Protein AF-A0A969NEV3-F1 (afdb_monomer_lite)

Radius of gyration: 23.39 Å; chains: 1; bounding box: 58×37×69 Å

Sequence (183 aa):
MSTLLLSKQEQGVVIFHVWKSLTYQVRLLLSIFLIIVGFALQYFNLSAMPGILFVFAGNLLLLVKGYDNRIKLATFKPESEWVKTDKEQLENIIEINKKARKWDISSFDITSGRGVLFFILSIIILIIILASNMFSNEQLSLILVANVAVLLYPHWFTGVKRIMTTPMLVSKIQLFKNVLKKL

pLDDT: mean 79.78, std 14.53, range [31.2, 97.0]

Foldseek 3Di:
DPPPDDDPVQQVFWQAPPDRPDRPVVLLVQLVVLLVQLVVVCVVVVANPPSLVSNLVSLNSVQTQETNPPPPCVPVDPPDDPDDDDPVNLVVLVVVLVVLVVVQQDLLECVHPNVVVNVVVLVVVLVVLVVVCVVVVRSVSVNVSSSCCSNRVSSSHSVRYPRDHDVVSNVVSVVVVVVVVVD

Structure (mmCIF, N/CA/C/O backbone):
data_AF-A0A969NEV3-F1
#
_entry.id   AF-A0A969NEV3-F1
#
loop_
_atom_site.group_PDB
_atom_site.id
_atom_site.type_symbol
_atom_site.label_atom_id
_atom_site.label_alt_id
_atom_site.label_comp_id
_atom_site.label_asym_id
_atom_site.label_entity_id
_atom_site.label_seq_id
_atom_site.pdbx_PDB_ins_code
_atom_site.Cartn_x
_atom_site.Cartn_y
_atom_site.Cartn_z
_atom_site.occupancy
_atom_site.B_iso_or_equiv
_atom_site.auth_seq_id
_atom_site.auth_comp_id
_atom_site.auth_asym_id
_atom_site.auth_atom_id
_atom_site.pdbx_PDB_model_num
ATOM 1 N N . MET A 1 1 ? 3.058 -20.474 13.243 1.00 36.31 1 MET A N 1
ATOM 2 C CA . MET A 1 1 ? 2.137 -19.538 12.558 1.00 36.31 1 MET A CA 1
ATOM 3 C C . MET A 1 1 ? 2.812 -19.061 11.284 1.00 36.31 1 MET A C 1
ATOM 5 O O . MET A 1 1 ? 3.764 -18.300 11.373 1.00 36.31 1 MET A O 1
ATOM 9 N N . SER A 1 2 ? 2.403 -19.557 10.115 1.00 31.20 2 SER A N 1
ATOM 10 C CA . SER A 1 2 ? 2.922 -19.065 8.832 1.00 31.20 2 SER A CA 1
ATOM 11 C C . SER A 1 2 ? 2.292 -17.701 8.534 1.00 31.20 2 SER A C 1
ATOM 13 O O . SER A 1 2 ? 1.112 -17.614 8.212 1.00 31.20 2 SER A O 1
ATOM 15 N N . THR A 1 3 ? 3.073 -16.639 8.678 1.00 45.44 3 THR A N 1
ATOM 16 C CA . THR A 1 3 ? 2.680 -15.219 8.630 1.00 45.44 3 THR A CA 1
ATOM 17 C C . THR A 1 3 ? 2.384 -14.667 7.228 1.00 45.44 3 THR A C 1
ATOM 19 O O . THR A 1 3 ? 2.136 -13.476 7.086 1.00 45.44 3 THR A O 1
ATOM 22 N N . LEU A 1 4 ? 2.402 -15.503 6.185 1.00 49.69 4 LEU A N 1
ATOM 23 C CA . LEU A 1 4 ? 2.315 -15.059 4.786 1.00 49.69 4 LEU A CA 1
ATOM 24 C C . LEU A 1 4 ? 0.894 -15.036 4.202 1.00 49.69 4 LEU A C 1
ATOM 26 O O . LEU A 1 4 ? 0.665 -14.388 3.184 1.00 49.69 4 LEU A O 1
ATOM 30 N N . LEU A 1 5 ? -0.070 -15.713 4.829 1.00 56.56 5 LEU A N 1
ATOM 31 C CA . LEU A 1 5 ? -1.456 -15.763 4.364 1.00 56.56 5 LEU A CA 1
ATOM 32 C C . LEU A 1 5 ? -2.388 -15.340 5.496 1.00 56.56 5 LEU A C 1
ATOM 34 O O . LEU A 1 5 ? -2.372 -15.944 6.567 1.00 56.56 5 LEU A O 1
ATOM 38 N N . LEU A 1 6 ? -3.213 -14.320 5.236 1.00 57.88 6 LEU A N 1
ATOM 39 C CA . LEU A 1 6 ? -4.322 -13.932 6.110 1.00 57.88 6 LEU A CA 1
ATOM 40 C C . LEU A 1 6 ? -5.161 -15.171 6.445 1.00 57.88 6 LEU A C 1
ATOM 42 O O . LEU A 1 6 ? -5.435 -15.994 5.563 1.00 57.88 6 LEU A O 1
ATOM 46 N N . SER A 1 7 ? -5.588 -15.306 7.697 1.00 66.00 7 SER A N 1
ATOM 47 C CA . SER A 1 7 ? -6.496 -16.380 8.103 1.00 66.00 7 SER A CA 1
ATOM 48 C C . SER A 1 7 ? -7.826 -16.279 7.340 1.00 66.00 7 SER A C 1
ATOM 50 O O . SER A 1 7 ? -8.226 -15.201 6.900 1.00 66.00 7 SER A O 1
ATOM 52 N N . LYS A 1 8 ? -8.561 -17.391 7.172 1.00 60.03 8 LYS A N 1
ATOM 53 C CA . LYS A 1 8 ? -9.861 -17.387 6.460 1.00 60.03 8 LYS A CA 1
ATOM 54 C C . LYS A 1 8 ? -10.854 -16.359 7.027 1.00 60.03 8 LYS A C 1
ATOM 56 O O . LYS A 1 8 ? -11.668 -15.829 6.279 1.00 60.03 8 LYS A O 1
ATOM 61 N N . GLN A 1 9 ? -10.775 -16.082 8.330 1.00 56.88 9 GLN A N 1
ATOM 62 C CA . GLN A 1 9 ? -11.591 -15.067 8.996 1.00 56.88 9 GLN A CA 1
ATOM 63 C C . GLN A 1 9 ? -11.183 -13.651 8.573 1.00 56.88 9 GLN A C 1
ATOM 65 O O . GLN A 1 9 ? -12.049 -12.853 8.240 1.00 56.88 9 GLN A O 1
ATOM 70 N N . GLU A 1 10 ? -9.884 -13.357 8.497 1.00 60.34 10 GLU A N 1
ATOM 71 C CA . GLU A 1 10 ? -9.373 -12.051 8.060 1.00 60.34 10 GLU A CA 1
ATOM 72 C C . GLU A 1 10 ? -9.617 -11.801 6.564 1.00 60.34 10 GLU A C 1
ATOM 74 O O . GLU A 1 10 ? -9.938 -10.680 6.176 1.00 60.34 10 GLU A O 1
ATOM 79 N N . GLN A 1 11 ? -9.550 -12.839 5.721 1.00 59.59 11 GLN A N 1
ATOM 80 C CA . GLN A 1 11 ? -9.810 -12.726 4.277 1.00 59.59 11 GLN A CA 1
ATOM 81 C C . GLN A 1 11 ? -11.239 -12.260 3.955 1.00 59.59 11 GLN A C 1
ATOM 83 O O . GLN A 1 11 ? -11.436 -11.548 2.973 1.00 59.59 11 GLN A O 1
ATOM 88 N N . GLY A 1 12 ? -12.231 -12.635 4.772 1.00 57.19 12 GLY A N 1
ATOM 89 C CA . GLY A 1 12 ? -13.630 -12.224 4.593 1.00 57.19 12 GLY A CA 1
ATOM 90 C C . GLY A 1 12 ? -13.930 -10.788 5.035 1.00 57.19 12 GLY A C 1
ATOM 91 O O . GLY A 1 12 ? -14.992 -10.263 4.716 1.00 57.19 12 GLY A O 1
ATOM 92 N N . VAL A 1 13 ? -13.004 -10.153 5.759 1.00 60.94 13 VAL A N 1
ATOM 93 C CA . VAL A 1 13 ? -13.162 -8.799 6.311 1.00 60.94 13 VAL A CA 1
ATOM 94 C C . VAL A 1 13 ? -12.563 -7.744 5.375 1.00 60.94 13 VAL A C 1
ATOM 96 O O . VAL A 1 13 ? -12.919 -6.572 5.453 1.00 60.94 13 VAL A O 1
ATOM 99 N N . VAL A 1 14 ? -11.672 -8.120 4.457 1.00 67.62 14 VAL A N 1
ATOM 100 C CA . VAL A 1 14 ? -11.006 -7.170 3.554 1.00 67.62 14 VAL A CA 1
ATOM 101 C C . VAL A 1 14 ? -11.902 -6.835 2.359 1.00 67.62 14 VAL A C 1
ATOM 103 O O . VAL A 1 14 ? -12.213 -7.688 1.530 1.00 67.62 14 VAL A O 1
ATOM 106 N N . ILE A 1 15 ? -12.276 -5.562 2.222 1.00 73.56 15 ILE A N 1
ATOM 107 C CA . ILE A 1 15 ? -12.984 -5.049 1.046 1.00 73.56 15 ILE A CA 1
ATOM 108 C C . ILE A 1 15 ? -11.954 -4.487 0.076 1.00 73.56 15 ILE A C 1
ATOM 110 O O . ILE A 1 15 ? -11.175 -3.609 0.434 1.00 73.56 15 ILE A O 1
ATOM 114 N N . PHE A 1 16 ? -11.999 -4.918 -1.181 1.00 80.31 16 PHE A N 1
ATOM 115 C CA . PHE A 1 16 ? -11.104 -4.426 -2.227 1.00 80.31 16 PHE A CA 1
ATOM 116 C C . PHE A 1 16 ? -11.752 -3.354 -3.111 1.00 80.31 16 PHE A C 1
ATOM 118 O O . PHE A 1 16 ? -12.978 -3.305 -3.268 1.00 80.31 16 PHE A O 1
ATOM 125 N N . HIS A 1 17 ? -10.922 -2.495 -3.708 1.00 78.81 17 HIS A N 1
ATOM 126 C CA . HIS A 1 17 ? -11.378 -1.482 -4.662 1.00 78.81 17 HIS A CA 1
ATOM 127 C C . HIS A 1 17 ? -11.810 -2.101 -5.993 1.00 78.81 17 HIS A C 1
ATOM 129 O O . HIS A 1 17 ? -12.891 -1.789 -6.496 1.00 78.81 17 HIS A O 1
ATOM 135 N N . VAL A 1 18 ? -10.983 -2.999 -6.532 1.00 80.88 18 VAL A N 1
ATOM 136 C CA . VAL A 1 18 ? -11.149 -3.577 -7.868 1.00 80.88 18 VAL A CA 1
ATOM 137 C C . VAL A 1 18 ? -11.623 -5.026 -7.768 1.00 80.88 18 VAL A C 1
ATOM 139 O O . VAL A 1 18 ? -11.131 -5.805 -6.946 1.00 80.88 18 VAL A O 1
ATOM 142 N N . TRP A 1 19 ? -12.602 -5.361 -8.615 1.00 77.88 19 TRP A N 1
ATOM 143 C CA . TRP A 1 19 ? -13.099 -6.716 -8.868 1.00 77.88 19 TRP A CA 1
ATOM 144 C C . TRP A 1 19 ? -13.430 -7.500 -7.586 1.00 77.88 19 TRP A C 1
ATOM 146 O O . TRP A 1 19 ? -12.736 -8.423 -7.162 1.00 77.88 19 TRP A O 1
ATOM 156 N N . LYS A 1 20 ? -14.510 -7.085 -6.920 1.00 77.19 20 LYS A N 1
ATOM 157 C CA . LYS A 1 20 ? -14.892 -7.556 -5.575 1.00 77.19 20 LYS A CA 1
ATOM 158 C C . LYS A 1 20 ? -15.319 -9.027 -5.507 1.00 77.19 20 LYS A C 1
ATOM 160 O O . LYS A 1 20 ? -15.317 -9.589 -4.422 1.00 77.19 20 LYS A O 1
ATOM 165 N N . SER A 1 21 ? -15.681 -9.637 -6.635 1.00 78.06 21 SER A N 1
ATOM 166 C CA . SER A 1 21 ? -16.117 -11.038 -6.719 1.00 78.06 21 SER A CA 1
ATOM 167 C C . SER A 1 21 ? -14.966 -12.051 -6.749 1.00 78.06 21 SER A C 1
ATOM 169 O O . SER A 1 21 ? -15.209 -13.245 -6.594 1.00 78.06 21 SER A O 1
ATOM 171 N N . LEU A 1 22 ? -13.721 -11.601 -6.944 1.00 80.62 22 LEU A N 1
ATOM 172 C CA . LEU A 1 22 ? -12.548 -12.474 -6.957 1.00 80.62 22 LEU A CA 1
ATOM 173 C C . LEU A 1 22 ? -12.202 -12.972 -5.553 1.00 80.62 22 LEU A C 1
ATOM 175 O O . LEU A 1 22 ? -12.053 -12.174 -4.621 1.00 80.62 22 LEU A O 1
ATOM 179 N N . THR A 1 23 ? -11.981 -14.283 -5.434 1.00 83.81 23 THR A N 1
ATOM 180 C CA . THR A 1 23 ? -11.442 -14.892 -4.214 1.00 83.81 23 THR A CA 1
ATOM 181 C C . THR A 1 23 ? -10.031 -14.374 -3.936 1.00 83.81 23 THR A C 1
ATOM 183 O O . THR A 1 23 ? -9.278 -14.027 -4.851 1.00 83.81 23 THR A O 1
ATOM 186 N N . TYR A 1 24 ? -9.653 -14.331 -2.656 1.00 79.69 24 TYR A N 1
ATOM 187 C CA . TYR A 1 24 ? -8.358 -13.794 -2.227 1.00 79.69 24 TYR A CA 1
ATOM 188 C C . TYR A 1 24 ? -7.170 -14.487 -2.915 1.00 79.69 24 TYR A C 1
ATOM 190 O O . TYR A 1 24 ? -6.241 -13.824 -3.370 1.00 79.69 24 TYR A O 1
ATOM 198 N N . GLN A 1 25 ? -7.230 -15.815 -3.056 1.00 84.25 25 GLN A N 1
ATOM 199 C CA . GLN A 1 25 ? -6.169 -16.605 -3.686 1.00 84.25 25 GLN A CA 1
ATOM 200 C C . GLN A 1 25 ? -6.005 -16.283 -5.175 1.00 84.25 25 GLN A C 1
ATOM 202 O O . GLN A 1 25 ? -4.886 -16.054 -5.626 1.00 84.25 25 GLN A O 1
ATOM 207 N N . VAL A 1 26 ? -7.107 -16.214 -5.932 1.00 86.69 26 VAL A N 1
ATOM 208 C CA . VAL A 1 26 ? -7.052 -15.907 -7.370 1.00 86.69 26 VAL A CA 1
ATOM 209 C C . VAL A 1 26 ? -6.583 -14.473 -7.591 1.00 86.69 26 VAL A C 1
ATOM 211 O O . VAL A 1 26 ? -5.756 -14.231 -8.463 1.00 86.69 26 VAL A O 1
ATOM 214 N N . ARG A 1 27 ? -7.038 -13.527 -6.761 1.00 90.38 27 ARG A N 1
ATOM 215 C CA . ARG A 1 27 ? -6.557 -12.140 -6.774 1.00 90.38 27 ARG A CA 1
ATOM 216 C C . ARG A 1 27 ? -5.046 -12.073 -6.576 1.00 90.38 27 ARG A C 1
ATOM 218 O O . ARG A 1 27 ? -4.371 -11.413 -7.360 1.00 90.38 27 ARG A O 1
ATOM 225 N N . LEU A 1 28 ? -4.520 -12.750 -5.554 1.00 89.31 28 LEU A N 1
ATOM 226 C CA . LEU A 1 28 ? -3.089 -12.754 -5.256 1.00 89.31 28 LEU A CA 1
ATOM 227 C C . LEU A 1 28 ? -2.284 -13.365 -6.411 1.00 89.31 28 LEU A C 1
ATOM 229 O O . LEU A 1 28 ? -1.333 -12.744 -6.875 1.00 89.31 28 LEU A O 1
ATOM 233 N N . LEU A 1 29 ? -2.701 -14.532 -6.914 1.00 92.94 29 LEU A N 1
ATOM 234 C CA . LEU A 1 29 ? -2.044 -15.199 -8.041 1.00 92.94 29 LEU A CA 1
ATOM 235 C C . LEU A 1 29 ? -2.051 -14.333 -9.302 1.00 92.94 29 LEU A C 1
ATOM 237 O O . LEU A 1 29 ? -1.009 -14.166 -9.927 1.00 92.94 29 LEU A O 1
ATOM 241 N N . LEU A 1 30 ? -3.195 -13.737 -9.646 1.00 93.62 30 LEU A N 1
ATOM 242 C CA . LEU A 1 30 ? -3.320 -12.865 -10.813 1.00 93.62 30 LEU A CA 1
ATOM 243 C C . LEU A 1 30 ? -2.456 -11.605 -10.673 1.00 93.62 30 LEU A C 1
ATOM 245 O O . LEU A 1 30 ? -1.810 -11.194 -11.632 1.00 93.62 30 LEU A O 1
ATOM 249 N N . SER A 1 31 ? -2.403 -11.021 -9.475 1.00 93.62 31 SER A N 1
ATOM 250 C CA . SER A 1 31 ? -1.570 -9.844 -9.197 1.00 93.62 31 SER A CA 1
ATOM 251 C C . SER A 1 31 ? -0.085 -10.167 -9.358 1.00 93.62 31 SER A C 1
ATOM 253 O O . SER A 1 31 ? 0.625 -9.449 -10.056 1.00 93.62 31 SER A O 1
ATOM 255 N N . ILE A 1 32 ? 0.372 -11.273 -8.760 1.00 94.44 32 ILE A N 1
ATOM 256 C CA . ILE A 1 32 ? 1.759 -11.745 -8.872 1.00 94.44 32 ILE A CA 1
ATOM 257 C C . ILE A 1 32 ? 2.101 -12.032 -10.335 1.00 94.44 32 ILE A C 1
ATOM 259 O O . ILE A 1 32 ? 3.131 -11.573 -10.820 1.00 94.44 32 ILE A O 1
ATOM 263 N N . PHE A 1 33 ? 1.223 -12.740 -11.047 1.00 96.56 33 PHE A N 1
ATOM 264 C CA . PHE A 1 33 ? 1.407 -13.048 -12.461 1.00 96.56 33 PHE A CA 1
ATOM 265 C C . PHE A 1 33 ? 1.578 -11.776 -13.301 1.00 96.56 33 PHE A C 1
ATOM 267 O O . PHE A 1 33 ? 2.559 -11.656 -14.031 1.00 96.56 33 PHE A O 1
ATOM 274 N N . LEU A 1 34 ? 0.682 -10.795 -13.152 1.00 96.50 34 LEU A N 1
ATOM 275 C CA . LEU A 1 34 ? 0.755 -9.530 -13.889 1.00 96.50 34 LEU A CA 1
ATOM 276 C C . LEU A 1 34 ? 2.025 -8.735 -13.564 1.00 96.50 34 LEU A C 1
ATOM 278 O O . LEU A 1 34 ? 2.659 -8.205 -14.473 1.00 96.50 34 LEU A O 1
ATOM 282 N N . ILE A 1 35 ? 2.429 -8.679 -12.293 1.00 96.25 35 ILE A N 1
ATOM 283 C CA . ILE A 1 35 ? 3.652 -7.977 -11.881 1.00 96.25 35 ILE A CA 1
ATOM 284 C C . ILE A 1 35 ? 4.894 -8.650 -12.478 1.00 96.25 35 ILE A C 1
ATOM 286 O O . ILE A 1 35 ? 5.748 -7.959 -13.030 1.00 96.25 35 ILE A O 1
ATOM 290 N N . ILE A 1 36 ? 4.983 -9.984 -12.430 1.00 96.69 36 ILE A N 1
ATOM 291 C CA . ILE A 1 36 ? 6.106 -10.736 -13.015 1.00 96.69 36 ILE A CA 1
ATOM 292 C C . ILE A 1 36 ? 6.174 -10.518 -14.527 1.00 96.69 36 ILE A C 1
ATOM 294 O O . ILE A 1 36 ? 7.250 -10.241 -15.053 1.00 96.69 36 ILE A O 1
ATOM 298 N N . VAL A 1 37 ? 5.038 -10.593 -15.227 1.00 97.00 37 VAL A N 1
ATOM 299 C CA . VAL A 1 37 ? 4.971 -10.313 -16.670 1.00 97.00 37 VAL A CA 1
ATOM 300 C C . VAL A 1 37 ? 5.403 -8.875 -16.963 1.00 97.00 37 VAL A C 1
ATOM 302 O O . VAL A 1 37 ? 6.177 -8.644 -17.889 1.00 97.00 37 VAL A O 1
ATOM 305 N N . GLY A 1 38 ? 4.965 -7.910 -16.153 1.00 95.88 38 GLY A N 1
ATOM 306 C CA . GLY A 1 38 ? 5.374 -6.514 -16.275 1.00 95.88 38 GLY A CA 1
ATOM 307 C C . GLY A 1 38 ? 6.881 -6.316 -16.126 1.00 95.88 38 GLY A C 1
ATOM 308 O O . GLY A 1 38 ? 7.493 -5.668 -16.975 1.00 95.88 38 GLY A O 1
ATOM 309 N N . PHE A 1 39 ? 7.498 -6.930 -15.113 1.00 95.38 39 PHE A N 1
ATOM 310 C CA . PHE A 1 39 ? 8.951 -6.893 -14.936 1.00 95.38 39 PHE A CA 1
ATOM 311 C C . PHE A 1 39 ? 9.702 -7.603 -16.063 1.00 95.38 39 PHE A C 1
ATOM 313 O O . PHE A 1 39 ? 10.701 -7.074 -16.544 1.00 95.38 39 PHE A O 1
ATOM 320 N N . ALA A 1 40 ? 9.215 -8.754 -16.533 1.00 95.69 40 ALA A N 1
ATOM 321 C CA . ALA A 1 40 ? 9.813 -9.454 -17.666 1.00 95.69 40 ALA A CA 1
ATOM 322 C C . ALA A 1 40 ? 9.807 -8.572 -18.925 1.00 95.69 40 ALA A C 1
ATOM 324 O O . ALA A 1 40 ? 10.834 -8.418 -19.581 1.00 95.69 40 ALA A O 1
ATOM 325 N N . LEU A 1 41 ? 8.681 -7.915 -19.225 1.00 94.56 41 LEU A N 1
ATOM 326 C CA . LEU A 1 41 ? 8.574 -6.990 -20.356 1.00 94.56 41 LEU A CA 1
ATOM 327 C C . LEU A 1 41 ? 9.498 -5.776 -20.220 1.00 94.56 41 LEU A C 1
ATOM 329 O O . LEU A 1 41 ? 10.044 -5.325 -21.224 1.00 94.56 41 LEU A O 1
ATOM 333 N N . GLN A 1 42 ? 9.679 -5.241 -19.011 1.00 94.56 42 GLN A N 1
ATOM 334 C CA . GLN A 1 42 ? 10.620 -4.141 -18.777 1.00 94.56 42 GLN A CA 1
ATOM 335 C C . GLN A 1 42 ? 12.072 -4.582 -18.957 1.00 94.56 42 GLN A C 1
ATOM 337 O O . GLN A 1 42 ? 12.864 -3.848 -19.541 1.00 94.56 42 GLN A O 1
ATOM 342 N N . TYR A 1 43 ? 12.407 -5.787 -18.489 1.00 92.50 43 TYR A N 1
ATOM 343 C CA . TYR A 1 43 ? 13.743 -6.358 -18.610 1.00 92.50 43 TYR A CA 1
ATOM 344 C C . TYR A 1 43 ? 14.128 -6.600 -20.074 1.00 92.50 43 TYR A C 1
ATOM 346 O O . TYR A 1 43 ? 15.190 -6.161 -20.503 1.00 92.50 43 TYR A O 1
ATOM 354 N N . PHE A 1 44 ? 13.250 -7.230 -20.864 1.00 93.38 44 PHE A N 1
ATOM 355 C CA . PHE A 1 44 ? 13.544 -7.531 -22.270 1.00 93.38 44 PHE A CA 1
ATOM 356 C C . PHE A 1 44 ? 13.549 -6.295 -23.176 1.00 93.38 44 PHE A C 1
ATOM 358 O O . PHE A 1 44 ? 14.351 -6.231 -24.101 1.00 93.38 44 PHE A O 1
ATOM 365 N N . ASN A 1 45 ? 12.685 -5.307 -22.917 1.00 90.56 45 ASN A N 1
ATOM 366 C CA . ASN A 1 45 ? 12.612 -4.094 -23.740 1.00 90.56 45 ASN A CA 1
ATOM 367 C C . ASN A 1 45 ? 13.552 -2.975 -23.268 1.00 90.56 45 ASN A C 1
ATOM 369 O O . ASN A 1 45 ? 13.591 -1.923 -23.904 1.00 90.56 45 ASN A O 1
ATOM 373 N N . LEU A 1 46 ? 14.237 -3.161 -22.130 1.00 90.06 46 LEU A N 1
ATOM 374 C CA . LEU A 1 46 ? 15.045 -2.139 -21.449 1.00 90.06 46 LEU A CA 1
ATOM 375 C C . LEU A 1 46 ? 14.312 -0.796 -21.295 1.00 90.06 46 LEU A C 1
ATOM 377 O O . LEU A 1 46 ? 14.916 0.267 -21.259 1.00 90.06 46 LEU A O 1
ATOM 381 N N . SER A 1 47 ? 12.987 -0.840 -21.186 1.00 90.38 47 SER A N 1
ATOM 382 C CA . SER A 1 47 ? 12.104 0.322 -21.175 1.00 90.38 47 SER A CA 1
ATOM 383 C C . SER A 1 47 ? 11.019 0.127 -20.126 1.00 90.38 47 SER A C 1
ATOM 385 O O . SER A 1 47 ? 10.541 -0.984 -19.904 1.00 90.38 47 SER A O 1
ATOM 387 N N . ALA A 1 48 ? 10.583 1.218 -19.492 1.00 88.69 48 ALA A N 1
ATOM 388 C CA . ALA A 1 48 ? 9.495 1.168 -18.517 1.00 88.69 48 ALA A CA 1
ATOM 389 C C . ALA A 1 48 ? 8.165 0.738 -19.165 1.00 88.69 48 ALA A C 1
ATOM 391 O O . ALA A 1 48 ? 7.372 0.019 -18.550 1.00 88.69 48 ALA A O 1
ATOM 392 N N . MET A 1 49 ? 7.936 1.149 -20.416 1.00 91.12 49 MET A N 1
ATOM 393 C CA . MET A 1 49 ? 6.777 0.743 -21.210 1.00 91.12 49 MET A CA 1
ATOM 394 C C . MET A 1 49 ? 7.121 -0.417 -22.149 1.00 91.12 49 MET A C 1
ATOM 396 O O . MET A 1 49 ? 8.209 -0.422 -22.725 1.00 91.12 49 MET A O 1
ATOM 400 N N . PRO A 1 50 ? 6.194 -1.372 -22.352 1.00 92.25 50 PRO A N 1
ATOM 401 C CA . PRO A 1 50 ? 4.810 -1.401 -21.853 1.00 92.25 50 PRO A CA 1
ATOM 402 C C . PRO A 1 50 ? 4.644 -2.010 -20.449 1.00 92.25 50 PRO A C 1
ATOM 404 O O . PRO A 1 50 ? 3.551 -1.969 -19.884 1.00 92.25 50 PRO A O 1
ATOM 407 N N . GLY A 1 51 ? 5.698 -2.598 -19.875 1.00 92.81 51 GLY A N 1
ATOM 408 C CA . GLY A 1 51 ? 5.575 -3.455 -18.692 1.00 92.81 51 GLY A CA 1
ATOM 409 C C . GLY A 1 51 ? 5.020 -2.761 -17.443 1.00 92.81 51 GLY A C 1
ATOM 410 O O . GLY A 1 51 ? 4.325 -3.402 -16.657 1.00 92.81 51 GLY A O 1
ATOM 411 N N . ILE A 1 52 ? 5.202 -1.443 -17.296 1.00 94.62 52 ILE A N 1
ATOM 412 C CA . ILE A 1 52 ? 4.636 -0.684 -16.170 1.00 94.62 52 ILE A CA 1
ATOM 413 C C . ILE A 1 52 ? 3.098 -0.738 -16.123 1.00 94.62 52 ILE A C 1
ATOM 415 O O . ILE A 1 52 ? 2.526 -0.700 -15.036 1.00 94.62 52 ILE A O 1
ATOM 419 N N . LEU A 1 53 ? 2.416 -0.906 -17.266 1.00 95.50 53 LEU A N 1
ATOM 420 C CA . LEU A 1 53 ? 0.958 -1.081 -17.301 1.00 95.50 53 LEU A CA 1
ATOM 421 C C . LEU A 1 53 ? 0.531 -2.383 -16.619 1.00 95.50 53 LEU A C 1
ATOM 423 O O . LEU A 1 53 ? -0.455 -2.402 -15.884 1.00 95.50 53 LEU A O 1
ATOM 427 N N . PHE A 1 54 ? 1.293 -3.458 -16.821 1.00 95.56 54 PHE A N 1
ATOM 428 C CA . PHE A 1 54 ? 1.036 -4.753 -16.193 1.00 95.56 54 PHE A CA 1
ATOM 429 C C . PHE A 1 54 ? 1.342 -4.716 -14.696 1.00 95.56 54 PHE A C 1
ATOM 431 O O . PHE A 1 54 ? 0.537 -5.200 -13.899 1.00 95.56 54 PHE A O 1
ATOM 438 N N . VAL A 1 55 ? 2.447 -4.070 -14.301 1.00 95.88 55 VAL A N 1
ATOM 439 C CA . VAL A 1 55 ? 2.776 -3.855 -12.882 1.00 95.88 55 VAL A CA 1
ATOM 440 C C . VAL A 1 55 ? 1.673 -3.050 -12.194 1.00 95.88 55 VAL A C 1
ATOM 442 O O . VAL A 1 55 ? 1.200 -3.439 -11.126 1.00 95.88 55 VAL A O 1
ATOM 445 N N . PHE A 1 56 ? 1.201 -1.972 -12.824 1.00 94.56 56 PHE A N 1
ATOM 446 C CA . PHE A 1 56 ? 0.110 -1.159 -12.291 1.00 94.56 56 PHE A CA 1
ATOM 447 C C . PHE A 1 56 ? -1.196 -1.951 -12.183 1.00 94.56 56 PHE A C 1
ATOM 449 O O . PHE A 1 56 ? -1.826 -1.934 -11.128 1.00 94.56 56 PHE A O 1
ATOM 456 N N . ALA A 1 57 ? -1.576 -2.701 -13.220 1.00 93.31 57 ALA A N 1
ATOM 457 C CA . ALA A 1 57 ? -2.778 -3.533 -13.203 1.00 93.31 57 ALA A CA 1
ATOM 458 C C . ALA A 1 57 ? -2.736 -4.596 -12.092 1.00 93.31 57 ALA A C 1
ATOM 460 O O . ALA A 1 57 ? -3.718 -4.769 -11.367 1.00 93.31 57 ALA A O 1
ATOM 461 N N . GLY A 1 58 ? -1.594 -5.266 -11.912 1.00 93.44 58 GLY A N 1
ATOM 462 C CA . GLY A 1 58 ? -1.393 -6.204 -10.809 1.00 93.44 58 GLY A CA 1
ATOM 463 C C . GLY A 1 58 ? -1.484 -5.519 -9.444 1.00 93.44 58 GLY A C 1
ATOM 464 O O . GLY A 1 58 ? -2.151 -6.028 -8.546 1.00 93.44 58 GLY A O 1
ATOM 465 N N . ASN A 1 59 ? -0.901 -4.327 -9.293 1.00 93.94 59 ASN A N 1
ATOM 466 C CA . ASN A 1 59 ? -0.966 -3.584 -8.035 1.00 93.94 59 ASN A CA 1
ATOM 467 C C . ASN A 1 59 ? -2.390 -3.106 -7.698 1.00 93.94 59 ASN A C 1
ATOM 469 O O . ASN A 1 59 ? -2.810 -3.174 -6.544 1.00 93.94 59 ASN A O 1
ATOM 473 N N . LEU A 1 60 ? -3.172 -2.687 -8.701 1.00 90.50 60 LEU A N 1
ATOM 474 C CA . LEU A 1 60 ? -4.569 -2.276 -8.522 1.00 90.50 60 LEU A CA 1
ATOM 475 C C . LEU A 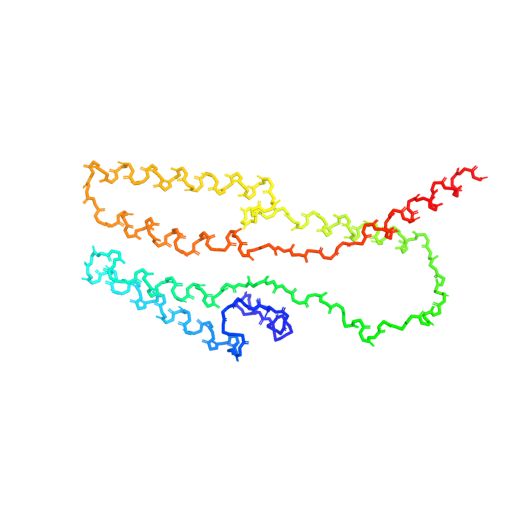1 60 ? -5.437 -3.385 -7.913 1.00 90.50 60 LEU A C 1
ATOM 477 O O . LEU A 1 60 ? -6.322 -3.103 -7.101 1.00 90.50 60 LEU A O 1
ATOM 481 N N . LEU A 1 61 ? -5.188 -4.646 -8.277 1.00 88.88 61 LEU A N 1
ATOM 482 C CA . LEU A 1 61 ? -5.914 -5.794 -7.726 1.00 88.88 61 LEU A CA 1
ATOM 483 C C . LEU A 1 61 ? -5.660 -5.983 -6.225 1.00 88.88 61 LEU A C 1
ATOM 485 O O . LEU A 1 61 ? -6.543 -6.488 -5.523 1.00 88.88 61 LEU A O 1
ATOM 489 N N . LEU A 1 62 ? -4.497 -5.549 -5.735 1.00 88.00 62 LEU A N 1
ATOM 490 C CA . LEU A 1 62 ? -4.106 -5.610 -4.328 1.00 88.00 62 LEU A CA 1
ATOM 491 C C . LEU A 1 62 ? -4.610 -4.413 -3.510 1.00 88.00 62 LEU A C 1
ATOM 493 O O . LEU A 1 62 ? -4.510 -4.442 -2.284 1.00 88.00 62 LEU A O 1
ATOM 497 N N . LEU A 1 63 ? -5.192 -3.385 -4.141 1.00 85.81 63 LEU A N 1
ATOM 498 C CA . LEU A 1 63 ? -5.681 -2.215 -3.415 1.00 85.81 63 LEU A CA 1
ATOM 499 C C . LEU A 1 63 ? -6.903 -2.542 -2.560 1.00 85.81 63 LEU A C 1
ATOM 501 O O . LEU A 1 63 ? -8.021 -2.784 -3.035 1.00 85.81 63 LEU A O 1
ATOM 505 N N . VAL A 1 64 ? -6.682 -2.455 -1.256 1.00 78.12 64 VAL A N 1
ATOM 506 C CA . VAL A 1 64 ? -7.702 -2.601 -0.225 1.00 78.12 64 VAL A CA 1
ATOM 507 C C . VAL A 1 64 ? -8.439 -1.272 -0.054 1.00 78.12 64 VAL A C 1
ATOM 509 O O . VAL A 1 64 ? -7.828 -0.215 0.025 1.00 78.12 64 VAL A O 1
ATOM 512 N N . LYS A 1 65 ? -9.771 -1.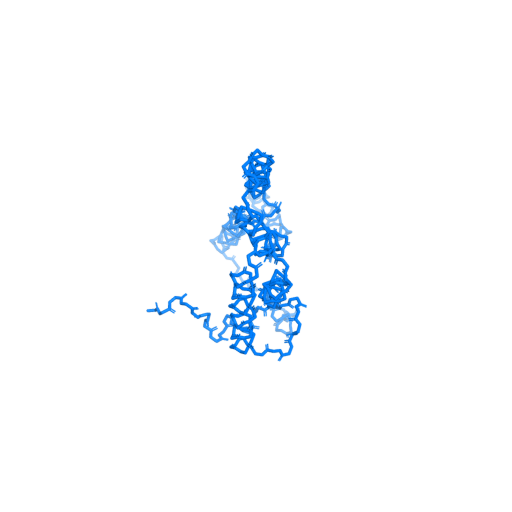316 -0.024 1.00 71.62 65 LYS A N 1
ATOM 513 C CA . LYS A 1 65 ? -10.651 -0.177 0.287 1.00 71.62 65 LYS A CA 1
ATOM 514 C C . LYS A 1 65 ? -10.837 0.031 1.781 1.00 71.62 65 LYS A C 1
ATOM 516 O O . LYS A 1 65 ? -11.112 1.140 2.229 1.00 71.62 65 LYS A O 1
ATOM 521 N N . GLY A 1 66 ? -10.726 -1.045 2.540 1.00 64.75 66 GLY A N 1
ATOM 522 C CA . GLY A 1 66 ? -10.776 -1.020 3.986 1.00 64.75 66 GLY A CA 1
ATOM 523 C C . GLY A 1 66 ? -11.124 -2.390 4.535 1.00 64.75 66 GLY A C 1
ATOM 524 O O . GLY A 1 66 ? -11.312 -3.355 3.794 1.00 64.75 66 GLY A O 1
ATOM 525 N N . TYR A 1 67 ? -11.238 -2.442 5.852 1.00 62.69 67 TYR A N 1
ATOM 526 C CA . TYR A 1 67 ? -11.742 -3.598 6.572 1.00 62.69 67 TYR A CA 1
ATOM 527 C C . TYR A 1 67 ? -13.220 -3.365 6.882 1.00 62.69 67 TYR A C 1
ATOM 529 O O . TYR A 1 67 ? -13.591 -2.294 7.372 1.00 62.69 67 TYR A O 1
ATOM 537 N N . ASP A 1 68 ? -14.070 -4.347 6.598 1.00 56.56 68 ASP A N 1
ATOM 538 C CA . ASP A 1 68 ? -15.456 -4.354 7.040 1.00 56.56 68 ASP A CA 1
ATOM 539 C C . ASP A 1 68 ? -15.513 -4.670 8.535 1.00 56.56 68 ASP A C 1
ATOM 541 O O . ASP A 1 68 ? -15.805 -5.783 8.956 1.00 56.56 68 ASP A O 1
ATOM 545 N N . ASN A 1 69 ? -15.193 -3.677 9.363 1.00 52.62 69 ASN A N 1
ATOM 546 C CA . ASN A 1 69 ? -15.353 -3.789 10.809 1.00 52.62 69 ASN A CA 1
ATOM 547 C C . ASN A 1 69 ? -16.764 -3.374 11.251 1.00 52.62 69 ASN A C 1
ATOM 549 O O . ASN A 1 69 ? -16.957 -2.843 12.347 1.00 52.62 69 ASN A O 1
ATOM 553 N N . ARG A 1 70 ? -17.770 -3.548 10.382 1.00 50.94 70 ARG A N 1
ATOM 554 C CA . ARG A 1 70 ? -19.160 -3.414 10.801 1.00 50.94 70 ARG A CA 1
ATOM 555 C C . ARG A 1 70 ? -19.431 -4.556 11.768 1.00 50.94 70 ARG A C 1
ATOM 557 O O . ARG A 1 70 ? -19.629 -5.700 11.363 1.00 50.94 70 ARG A O 1
ATOM 564 N N . ILE A 1 71 ? -19.502 -4.232 13.058 1.00 50.25 71 ILE A N 1
ATOM 565 C CA . ILE A 1 71 ? -20.305 -5.025 13.987 1.00 50.25 71 ILE A CA 1
ATOM 566 C C . ILE A 1 71 ? -21.638 -5.230 13.271 1.00 50.25 71 ILE A C 1
ATOM 568 O O . ILE A 1 71 ? -22.232 -4.253 12.807 1.00 50.25 71 ILE A O 1
ATOM 572 N N . LYS A 1 72 ? -22.076 -6.480 13.095 1.00 48.75 72 LYS A N 1
ATOM 573 C CA . LYS A 1 72 ? -23.393 -6.766 12.526 1.00 48.75 72 LYS A CA 1
ATOM 574 C C . LYS A 1 72 ? -24.427 -6.131 13.459 1.00 48.75 72 LYS A C 1
ATOM 576 O O . LYS A 1 72 ? -24.868 -6.744 14.425 1.00 48.75 72 LYS A O 1
ATOM 581 N N . LEU A 1 73 ? -24.803 -4.883 13.176 1.00 48.53 73 LEU A N 1
ATOM 582 C CA . LEU A 1 73 ? -25.817 -4.132 13.916 1.00 48.53 73 LEU A CA 1
ATOM 583 C C . LEU A 1 73 ? -27.185 -4.820 13.816 1.00 48.53 73 LEU A C 1
ATOM 585 O O . LEU A 1 73 ? -28.072 -4.517 14.593 1.00 48.53 73 LEU A O 1
ATOM 589 N N . ALA A 1 74 ? -27.341 -5.807 12.929 1.00 47.72 74 ALA A N 1
ATOM 590 C CA . ALA A 1 74 ? -28.481 -6.721 12.921 1.00 47.72 74 ALA A CA 1
ATOM 591 C C . ALA A 1 74 ? -28.671 -7.478 14.257 1.00 47.72 74 ALA A C 1
ATOM 593 O O . ALA A 1 74 ? -29.777 -7.906 14.559 1.00 47.72 74 ALA A O 1
ATOM 594 N N . THR A 1 75 ? -27.619 -7.613 15.074 1.00 49.69 75 THR A N 1
ATOM 595 C CA . THR A 1 75 ? -27.693 -8.129 16.457 1.00 49.69 75 THR A CA 1
ATOM 596 C C . THR A 1 75 ? -27.784 -7.033 17.525 1.00 49.69 75 THR A C 1
ATOM 598 O O . THR A 1 75 ? -27.895 -7.344 18.709 1.00 49.69 75 THR A O 1
ATOM 601 N N . PHE A 1 76 ? -27.748 -5.754 17.138 1.00 49.56 76 PHE A N 1
ATOM 602 C CA . PHE A 1 76 ? -27.978 -4.640 18.052 1.00 49.56 76 PHE A CA 1
ATOM 603 C C . PHE A 1 76 ? -29.475 -4.577 18.356 1.00 49.56 76 PHE A C 1
ATOM 605 O O . PHE A 1 76 ? -30.262 -4.072 17.559 1.00 49.56 76 PHE A O 1
ATOM 612 N N . LYS A 1 77 ? -29.872 -5.142 19.498 1.00 55.75 77 LYS A N 1
ATOM 613 C CA . LYS A 1 77 ? -31.232 -5.017 20.017 1.00 55.75 77 LYS A CA 1
ATOM 614 C C . LYS A 1 77 ? -31.348 -3.654 20.715 1.00 55.75 77 LYS A C 1
ATOM 616 O O . LYS A 1 77 ? -30.709 -3.481 21.749 1.00 55.75 77 LYS A O 1
ATOM 621 N N . PRO A 1 78 ? -32.124 -2.687 20.189 1.00 53.91 78 PRO A N 1
ATOM 622 C CA . PRO A 1 78 ? -32.367 -1.407 20.867 1.00 53.91 78 PRO A CA 1
ATOM 623 C C . PRO A 1 78 ? -33.134 -1.575 22.190 1.00 53.91 78 PRO A C 1
ATOM 625 O O . PRO A 1 78 ? -33.123 -0.677 23.022 1.00 53.91 78 PRO A O 1
ATOM 628 N N . GLU A 1 79 ? -33.734 -2.746 22.409 1.00 55.72 79 GLU A N 1
ATOM 629 C CA . GLU A 1 79 ? -34.336 -3.193 23.671 1.00 55.72 79 GLU A CA 1
ATOM 630 C C . GLU A 1 79 ? -33.293 -3.690 24.692 1.00 55.72 79 GLU A C 1
ATOM 632 O O . GLU A 1 79 ? -33.626 -4.447 25.599 1.00 55.72 79 GLU A O 1
ATOM 637 N N . SER A 1 80 ? -32.013 -3.334 24.530 1.00 59.12 80 SER A N 1
ATOM 638 C CA . SER A 1 80 ? -30.938 -3.815 25.397 1.00 59.12 80 SER A CA 1
ATOM 639 C C . SER A 1 80 ? -31.244 -3.500 26.860 1.00 59.12 80 SER A C 1
ATOM 641 O O . SER A 1 80 ? -31.315 -2.330 27.245 1.00 59.12 80 SER A O 1
ATOM 643 N N . GLU A 1 81 ? -31.396 -4.553 27.660 1.00 66.69 81 GLU A N 1
ATOM 644 C CA . GLU A 1 81 ? -31.503 -4.477 29.111 1.00 66.69 81 GLU A CA 1
ATOM 645 C C . GLU A 1 81 ? -30.371 -3.608 29.671 1.00 66.69 81 GLU A C 1
ATOM 647 O O . GLU A 1 81 ? -29.221 -3.690 29.228 1.00 66.69 81 GLU A O 1
ATOM 652 N N . TRP A 1 82 ? -30.696 -2.749 30.639 1.00 71.75 82 TRP A N 1
ATOM 653 C CA . TRP A 1 82 ? -29.697 -1.957 31.347 1.00 71.75 82 TRP A CA 1
ATOM 654 C C . TRP A 1 82 ? -28.709 -2.897 32.035 1.00 71.75 82 TRP A C 1
ATOM 656 O O . TRP A 1 82 ? -29.008 -3.495 33.067 1.00 71.75 82 TRP A O 1
ATOM 666 N N . VAL A 1 83 ? -27.514 -3.025 31.465 1.00 75.12 83 VAL A N 1
ATOM 667 C CA . VAL A 1 83 ? -26.440 -3.800 32.079 1.00 75.12 83 VAL A CA 1
ATOM 668 C C . VAL A 1 83 ? -25.803 -2.949 33.167 1.00 75.12 83 VAL A C 1
ATOM 670 O O . VAL A 1 83 ? -25.416 -1.802 32.938 1.00 75.12 83 VAL A O 1
ATOM 673 N N . LYS A 1 84 ? -25.671 -3.515 34.367 1.00 78.94 84 LYS A N 1
ATOM 674 C CA . LYS A 1 84 ? -24.939 -2.872 35.456 1.00 78.94 84 LYS A CA 1
ATOM 675 C C . LYS A 1 84 ? -23.455 -2.814 35.086 1.00 78.94 84 LYS A C 1
ATOM 677 O O . LYS A 1 84 ? -22.781 -3.838 35.083 1.00 78.94 84 LYS A O 1
ATOM 682 N N . THR A 1 85 ? -22.967 -1.619 34.765 1.00 79.69 85 THR A N 1
ATOM 683 C CA . THR A 1 85 ? -21.556 -1.375 34.434 1.00 79.69 85 THR A CA 1
ATOM 684 C C . THR A 1 85 ? -20.790 -0.917 35.670 1.00 79.69 85 THR A C 1
ATOM 686 O O . THR A 1 85 ? -21.257 -0.046 36.410 1.00 79.69 85 THR A O 1
ATOM 689 N N . ASP A 1 86 ? -19.607 -1.479 35.895 1.00 86.06 86 ASP A N 1
ATOM 690 C CA . ASP A 1 86 ? -18.701 -1.043 36.959 1.00 86.06 86 ASP A CA 1
ATOM 691 C C . ASP A 1 86 ? -17.742 0.075 36.490 1.00 86.06 86 ASP A C 1
ATOM 693 O O . ASP A 1 86 ? -17.679 0.459 35.317 1.00 86.06 86 ASP A O 1
ATOM 697 N N . LYS A 1 87 ? -16.996 0.663 37.434 1.00 83.69 87 LYS A N 1
ATOM 698 C CA . LYS A 1 87 ? -16.022 1.724 37.120 1.00 83.69 87 LYS A CA 1
ATOM 699 C C . LYS A 1 87 ? -14.879 1.218 36.233 1.00 83.69 87 LYS A C 1
ATOM 701 O O . LYS A 1 87 ? -14.369 1.993 35.425 1.00 83.69 87 LYS A O 1
ATOM 706 N N . GLU A 1 88 ? -14.496 -0.045 36.381 1.00 86.12 88 GLU A N 1
ATOM 707 C CA . GLU A 1 88 ? -13.385 -0.665 35.658 1.00 86.12 88 GLU A CA 1
ATOM 708 C C . GLU A 1 88 ? -13.719 -0.838 34.171 1.00 86.12 88 GLU A C 1
ATOM 710 O O . GLU A 1 88 ? -12.948 -0.442 33.302 1.00 86.12 88 GLU A O 1
ATOM 715 N N . GLN A 1 89 ? -14.925 -1.304 33.852 1.00 84.56 89 GLN A N 1
ATOM 716 C CA . GLN A 1 89 ? -15.448 -1.403 32.492 1.00 84.56 89 GLN A CA 1
ATOM 717 C C . GLN A 1 89 ? -15.494 -0.036 31.802 1.00 84.56 89 GLN A C 1
ATOM 719 O O . GLN A 1 89 ? -15.115 0.082 30.635 1.00 84.56 89 GLN A O 1
ATOM 724 N N . LEU A 1 90 ? -15.895 1.021 32.518 1.00 85.44 90 LEU A N 1
ATOM 725 C CA . LEU A 1 90 ? -15.865 2.387 31.984 1.00 85.44 90 LEU A CA 1
ATOM 726 C C . LEU A 1 90 ? -14.437 2.851 31.658 1.00 85.44 90 LEU A C 1
ATOM 728 O O . LEU A 1 90 ? -14.223 3.553 30.666 1.00 85.44 90 LEU A O 1
ATOM 732 N N . GLU A 1 91 ? -13.453 2.472 32.473 1.00 87.25 91 GLU A N 1
ATOM 733 C CA . GLU A 1 91 ? -12.040 2.776 32.227 1.00 87.25 91 GLU A CA 1
ATOM 734 C C . GLU A 1 91 ? -11.475 1.975 31.061 1.00 87.25 91 GLU A C 1
ATOM 736 O O . GLU A 1 91 ? -10.839 2.566 30.185 1.00 87.25 91 GLU A O 1
ATOM 741 N N . ASN A 1 92 ? -11.817 0.692 30.975 1.00 87.06 92 ASN A N 1
ATOM 742 C CA . ASN A 1 92 ? -11.465 -0.175 29.858 1.00 87.06 92 ASN A CA 1
ATOM 743 C C . ASN A 1 92 ? -11.983 0.389 28.528 1.00 87.06 92 ASN A C 1
ATOM 745 O O . ASN A 1 92 ? -11.232 0.448 27.556 1.00 87.06 92 ASN A O 1
ATOM 749 N N . ILE A 1 93 ? -13.218 0.905 28.473 1.00 86.12 93 ILE A N 1
ATOM 750 C CA . ILE A 1 93 ? -13.761 1.556 27.264 1.00 86.12 93 ILE A CA 1
ATOM 751 C C . ILE A 1 93 ? -12.922 2.781 26.862 1.00 86.12 93 ILE A C 1
ATOM 753 O O . ILE A 1 93 ? -12.596 2.964 25.684 1.00 86.12 93 ILE A O 1
ATOM 757 N N . ILE A 1 94 ? -12.545 3.627 27.828 1.00 86.00 94 ILE A N 1
ATOM 758 C CA . ILE A 1 94 ? -11.698 4.801 27.569 1.00 86.00 94 ILE A CA 1
ATOM 759 C C . ILE A 1 94 ? -10.314 4.364 27.075 1.00 86.00 94 ILE A C 1
ATOM 761 O O . ILE A 1 94 ? -9.770 4.972 26.147 1.00 86.00 94 ILE A O 1
ATOM 765 N N . GLU A 1 95 ? -9.735 3.331 27.681 1.00 87.44 95 GLU A N 1
ATOM 766 C CA . GLU A 1 95 ? -8.412 2.829 27.333 1.00 87.44 95 GLU A CA 1
ATOM 767 C C . GLU A 1 95 ? -8.389 2.192 25.941 1.00 87.44 95 GLU A C 1
ATOM 769 O O . GLU A 1 95 ? -7.507 2.515 25.143 1.00 87.44 95 GLU A O 1
ATOM 774 N N . ILE A 1 96 ? -9.392 1.374 25.606 1.00 85.12 96 ILE A N 1
ATOM 775 C CA . ILE A 1 96 ? -9.572 0.793 24.270 1.00 85.12 96 ILE A CA 1
ATOM 776 C C . ILE A 1 96 ? -9.660 1.908 23.227 1.00 85.12 96 ILE A C 1
ATOM 778 O O . ILE A 1 96 ? -8.936 1.869 22.235 1.00 85.12 96 ILE A O 1
ATOM 782 N N . ASN A 1 97 ? -10.459 2.954 23.465 1.00 82.75 97 ASN A N 1
ATOM 783 C CA . ASN A 1 97 ? -10.579 4.066 22.519 1.00 82.75 97 ASN A CA 1
ATOM 784 C C . ASN A 1 97 ? -9.266 4.866 22.374 1.00 82.75 97 ASN A C 1
ATOM 786 O O . ASN A 1 97 ? -8.921 5.313 21.278 1.00 82.75 97 ASN A O 1
ATOM 790 N N . LYS A 1 98 ? -8.491 5.028 23.457 1.00 82.69 98 LYS A N 1
ATOM 791 C CA . LYS A 1 98 ? -7.152 5.647 23.406 1.00 82.69 98 LYS A CA 1
ATOM 792 C C . LYS A 1 98 ? -6.152 4.786 22.632 1.00 82.69 98 LYS A C 1
ATOM 794 O O . LYS A 1 98 ? -5.401 5.321 21.818 1.00 82.69 98 LYS A O 1
ATOM 799 N N . LYS A 1 99 ? -6.132 3.473 22.877 1.00 81.06 99 LYS A N 1
ATOM 800 C CA . LYS A 1 99 ? -5.284 2.505 22.164 1.00 81.06 99 LYS A CA 1
ATOM 801 C C . LYS A 1 99 ? -5.632 2.479 20.676 1.00 81.06 99 LYS A C 1
ATOM 803 O O . LYS A 1 99 ? -4.730 2.599 19.854 1.00 81.06 99 LYS A O 1
ATOM 808 N N . ALA A 1 100 ? -6.922 2.456 20.345 1.00 75.88 100 ALA A N 1
ATOM 809 C CA . ALA A 1 100 ? -7.424 2.519 18.978 1.00 75.88 100 ALA A CA 1
ATOM 810 C C . ALA A 1 100 ? -6.942 3.788 18.252 1.00 75.88 100 ALA A C 1
ATOM 812 O O . ALA A 1 100 ? -6.397 3.690 17.162 1.00 75.88 100 ALA A O 1
ATOM 813 N N . ARG A 1 101 ? -7.013 4.970 18.883 1.00 71.81 101 ARG A N 1
ATOM 814 C CA . ARG A 1 101 ? -6.467 6.212 18.295 1.00 71.81 101 ARG A CA 1
ATOM 815 C C . ARG A 1 101 ? -4.954 6.179 18.063 1.00 71.81 101 ARG A C 1
ATOM 817 O O . ARG A 1 101 ? -4.477 6.767 17.103 1.00 71.81 101 ARG A O 1
ATOM 824 N N . LYS A 1 102 ? -4.182 5.514 18.928 1.00 71.00 102 LYS A N 1
ATOM 825 C CA . LYS A 1 102 ? -2.719 5.401 18.764 1.00 71.00 102 LYS A CA 1
ATOM 826 C C . LYS A 1 102 ? -2.310 4.475 17.614 1.00 71.00 102 LYS A C 1
ATOM 828 O O . LYS A 1 102 ? -1.200 4.606 17.110 1.00 71.00 102 LYS A O 1
ATOM 833 N N . TRP A 1 103 ? -3.177 3.551 17.208 1.00 64.81 103 TRP A N 1
ATOM 834 C CA . TRP A 1 103 ? -2.918 2.633 16.093 1.00 64.81 103 TRP A CA 1
ATOM 835 C C . TRP A 1 103 ? -3.005 3.302 14.710 1.00 64.81 103 TRP A C 1
ATOM 837 O O . TRP A 1 103 ? -2.605 2.696 13.719 1.00 64.81 103 TRP A O 1
ATOM 847 N N . ASP A 1 104 ? -3.463 4.554 14.652 1.00 63.81 104 ASP A N 1
ATOM 848 C CA . ASP A 1 104 ? -3.618 5.356 13.430 1.00 63.81 104 ASP A CA 1
ATOM 849 C C . ASP A 1 104 ? -2.304 6.006 12.935 1.00 63.81 104 ASP A C 1
ATOM 851 O O . ASP A 1 104 ? -2.269 6.742 11.957 1.00 63.81 104 ASP A O 1
ATOM 855 N N . ILE A 1 105 ? -1.177 5.765 13.614 1.00 63.03 105 ILE A N 1
ATOM 856 C CA . ILE A 1 105 ? 0.098 6.468 13.368 1.00 63.03 105 ILE A CA 1
ATOM 857 C C . ILE A 1 105 ? 0.997 5.669 12.402 1.00 63.03 105 ILE A C 1
ATOM 859 O O . ILE A 1 105 ? 2.163 5.393 12.690 1.00 63.03 105 ILE A O 1
ATOM 863 N N . SER A 1 106 ? 0.455 5.245 11.260 1.00 69.75 106 SER A N 1
ATOM 864 C CA . SER A 1 106 ? 1.218 4.498 10.249 1.00 6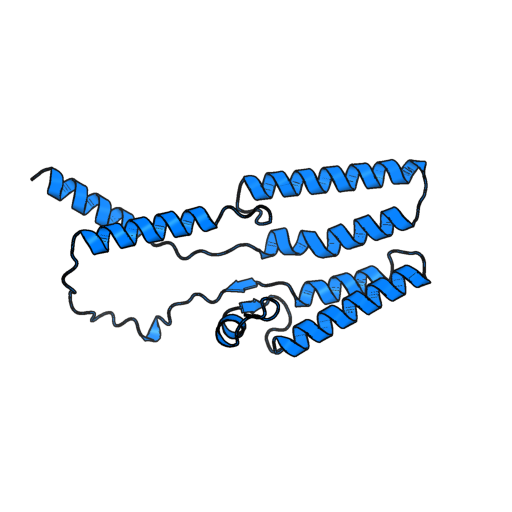9.75 106 SER A CA 1
ATOM 865 C C . SER A 1 106 ? 2.021 5.431 9.334 1.00 69.75 106 SER A C 1
ATOM 867 O O . SER A 1 106 ? 1.479 6.385 8.784 1.00 69.75 106 SER A O 1
ATOM 869 N N . SER A 1 107 ? 3.300 5.120 9.091 1.00 71.75 107 SER A N 1
ATOM 870 C CA . SER A 1 107 ? 4.151 5.864 8.142 1.00 71.75 107 SER A CA 1
ATOM 871 C C . SER A 1 107 ? 3.699 5.751 6.679 1.00 71.75 107 SER A C 1
ATOM 873 O O . SER A 1 107 ? 4.137 6.541 5.854 1.00 71.75 107 SER A O 1
ATOM 875 N N . PHE A 1 108 ? 2.825 4.795 6.361 1.00 71.81 108 PHE A N 1
ATOM 876 C CA . PHE A 1 108 ? 2.251 4.593 5.024 1.00 71.81 108 PHE A CA 1
ATOM 877 C C . PHE A 1 108 ? 0.792 5.064 4.927 1.00 71.81 108 PHE A C 1
ATOM 879 O O . PHE A 1 108 ? 0.090 4.693 3.994 1.00 71.81 108 PHE A O 1
ATOM 886 N N . ASP A 1 109 ? 0.309 5.839 5.903 1.00 73.88 109 ASP A N 1
ATOM 887 C CA . ASP A 1 109 ? -1.038 6.416 5.882 1.00 73.88 109 ASP A CA 1
ATOM 888 C C . ASP A 1 109 ? -0.950 7.943 5.845 1.00 73.88 109 ASP A C 1
ATOM 890 O O . ASP A 1 109 ? -0.462 8.574 6.790 1.00 73.88 109 ASP A O 1
ATOM 894 N N . ILE A 1 110 ? -1.428 8.538 4.748 1.00 77.31 110 ILE A N 1
ATOM 895 C CA . ILE A 1 110 ? -1.399 9.989 4.526 1.00 77.31 110 ILE A CA 1
ATOM 896 C C . ILE A 1 110 ? -2.269 10.767 5.525 1.00 77.31 110 ILE A C 1
ATOM 898 O O . ILE A 1 110 ? -2.111 11.976 5.670 1.00 77.31 110 ILE A O 1
ATOM 902 N N . THR A 1 111 ? -3.176 10.096 6.239 1.00 72.88 111 THR A N 1
ATOM 903 C CA . THR A 1 111 ? -4.012 10.740 7.264 1.00 72.88 111 THR A CA 1
ATOM 904 C C . THR A 1 111 ? -3.247 11.062 8.549 1.00 72.88 111 THR A C 1
ATOM 906 O O . THR A 1 111 ? -3.704 11.878 9.350 1.00 72.88 111 THR A O 1
ATOM 909 N N . SER A 1 112 ? -2.050 10.492 8.729 1.00 77.69 112 SER A N 1
ATOM 910 C CA . SER A 1 112 ? -1.170 10.789 9.857 1.00 77.69 112 SER A CA 1
ATOM 911 C C . SER A 1 112 ? -0.062 11.777 9.466 1.00 77.69 112 SER A C 1
ATOM 913 O O . SER A 1 112 ? 0.517 11.699 8.383 1.00 77.69 112 SER A O 1
ATOM 915 N N . GLY A 1 113 ? 0.319 12.677 10.382 1.00 81.00 113 GLY A N 1
ATOM 916 C CA . GLY A 1 113 ? 1.409 13.632 10.128 1.00 81.00 113 GLY A CA 1
ATOM 917 C C . GLY A 1 113 ? 2.754 12.962 9.802 1.00 81.00 113 GLY A C 1
ATOM 918 O O . GLY A 1 113 ? 3.529 13.483 9.004 1.00 81.00 113 GLY A O 1
ATOM 919 N N . ARG A 1 114 ? 3.016 11.767 10.360 1.00 83.06 114 ARG A N 1
ATOM 920 C CA . ARG A 1 114 ? 4.204 10.968 10.011 1.00 83.06 114 ARG A CA 1
ATOM 921 C C . ARG A 1 114 ? 4.119 10.426 8.589 1.00 83.06 114 ARG A C 1
ATOM 923 O O . ARG A 1 114 ? 5.114 10.483 7.876 1.00 83.06 114 ARG A O 1
ATOM 930 N N . GLY A 1 115 ? 2.958 9.927 8.172 1.00 84.44 115 GLY A N 1
ATOM 931 C CA . GLY A 1 115 ? 2.790 9.415 6.818 1.00 84.44 115 GLY A CA 1
ATOM 932 C C . GLY A 1 115 ? 2.937 10.493 5.752 1.00 84.44 115 GLY A C 1
ATOM 933 O O . GLY A 1 115 ? 3.570 10.233 4.734 1.00 84.44 115 GLY A O 1
ATOM 934 N N . VAL A 1 116 ? 2.470 11.718 6.015 1.00 86.50 116 VAL A N 1
ATOM 935 C CA . VAL A 1 116 ? 2.729 12.874 5.136 1.00 86.50 116 VAL A CA 1
ATOM 936 C C . VAL A 1 116 ? 4.228 13.161 5.022 1.00 86.50 116 VAL A C 1
ATOM 938 O O . VAL A 1 116 ? 4.733 13.348 3.918 1.00 86.50 116 VAL A O 1
ATOM 941 N N . LEU A 1 117 ? 4.960 13.154 6.141 1.00 90.50 117 LEU A N 1
ATOM 942 C CA . LEU A 1 117 ? 6.406 13.389 6.137 1.00 90.50 117 LEU A CA 1
ATOM 943 C C . LEU A 1 117 ? 7.141 12.344 5.286 1.00 90.50 117 LEU A C 1
ATOM 945 O O . LEU A 1 117 ? 7.933 12.712 4.419 1.00 90.50 117 LEU A O 1
ATOM 949 N N . PHE A 1 118 ? 6.864 11.052 5.488 1.00 90.06 118 PHE A N 1
ATOM 950 C CA . PHE A 1 118 ? 7.494 9.986 4.701 1.00 90.06 118 PHE A CA 1
ATOM 951 C C . PHE A 1 118 ? 7.091 10.027 3.221 1.00 90.06 118 PHE A C 1
ATOM 953 O O . PHE A 1 118 ? 7.927 9.747 2.363 1.00 90.06 118 PHE A O 1
ATOM 960 N N . PHE A 1 119 ? 5.857 10.431 2.909 1.00 90.38 119 PHE A N 1
ATOM 961 C CA . PHE A 1 119 ? 5.407 10.622 1.531 1.00 90.38 119 PHE A CA 1
ATOM 962 C C . PHE A 1 119 ? 6.217 11.723 0.835 1.00 90.38 119 PHE A C 1
ATOM 964 O O . PHE A 1 119 ? 6.773 11.493 -0.239 1.00 90.38 119 PHE A O 1
ATOM 971 N N . ILE A 1 120 ? 6.381 12.881 1.484 1.00 93.00 120 ILE A N 1
ATOM 972 C CA . ILE A 1 120 ? 7.189 13.993 0.960 1.00 93.00 120 ILE A CA 1
ATOM 973 C C . ILE A 1 120 ? 8.651 13.567 0.780 1.00 93.00 120 ILE A C 1
ATOM 975 O O . ILE A 1 120 ? 9.225 13.803 -0.281 1.00 93.00 120 ILE A O 1
ATOM 979 N N . LEU A 1 121 ? 9.245 12.895 1.774 1.00 93.56 121 LEU A N 1
ATOM 980 C CA . LEU A 1 121 ? 10.613 12.377 1.659 1.00 93.56 121 LEU A CA 1
ATOM 981 C C . LEU A 1 121 ? 10.761 11.413 0.478 1.00 93.56 121 LEU A C 1
ATOM 983 O O . LEU A 1 121 ? 11.743 11.500 -0.255 1.00 93.56 121 LEU A O 1
ATOM 987 N N . SER A 1 122 ? 9.784 10.528 0.259 1.00 92.75 122 SER A N 1
ATOM 988 C CA . SER A 1 122 ? 9.820 9.596 -0.871 1.00 92.75 122 SER A CA 1
ATOM 989 C C . SER A 1 122 ? 9.792 10.325 -2.218 1.00 92.75 122 SER A C 1
ATOM 991 O O . SER A 1 122 ? 10.585 9.997 -3.097 1.00 92.75 122 SER A O 1
ATOM 993 N N . ILE A 1 123 ? 8.979 11.381 -2.350 1.00 93.25 123 ILE A N 1
ATOM 994 C CA . ILE A 1 123 ? 8.940 12.224 -3.552 1.00 93.25 123 ILE A CA 1
ATOM 995 C C . ILE A 1 123 ? 10.290 12.903 -3.781 1.00 93.25 123 ILE A C 1
ATOM 997 O O . ILE A 1 123 ? 10.792 12.881 -4.902 1.00 93.25 123 ILE A O 1
ATOM 1001 N N . ILE A 1 124 ? 10.895 13.472 -2.735 1.00 95.00 124 ILE A N 1
ATOM 1002 C CA . ILE A 1 124 ? 12.205 14.131 -2.836 1.00 95.00 124 ILE A CA 1
ATOM 1003 C C . ILE A 1 124 ? 13.262 13.142 -3.338 1.00 95.00 124 ILE A C 1
ATOM 1005 O O . ILE A 1 124 ? 14.017 13.470 -4.251 1.00 95.00 124 ILE A O 1
ATOM 1009 N N . ILE A 1 125 ? 13.284 11.918 -2.802 1.00 94.12 125 ILE A N 1
ATOM 1010 C CA . ILE A 1 125 ? 14.213 10.869 -3.242 1.00 94.12 125 ILE A CA 1
ATOM 1011 C C . ILE A 1 125 ? 13.997 10.537 -4.725 1.00 94.12 125 ILE A C 1
ATOM 1013 O O . ILE A 1 125 ? 14.968 10.480 -5.478 1.00 94.12 125 ILE A O 1
ATOM 1017 N N . LEU A 1 126 ? 12.746 10.371 -5.176 1.00 93.12 126 LEU A N 1
ATOM 1018 C CA . LEU A 1 126 ? 12.465 10.104 -6.592 1.00 93.12 126 LEU A CA 1
ATOM 1019 C C . LEU A 1 126 ? 12.889 11.269 -7.498 1.00 93.12 126 LEU A C 1
ATOM 1021 O O . LEU A 1 126 ? 13.433 11.026 -8.572 1.00 93.12 126 LEU A O 1
ATOM 1025 N N . ILE A 1 127 ? 12.696 12.520 -7.066 1.00 92.50 127 ILE A N 1
ATOM 1026 C CA . ILE A 1 127 ? 13.136 13.708 -7.814 1.00 92.50 127 ILE A CA 1
ATOM 1027 C C . ILE A 1 127 ? 14.661 13.745 -7.927 1.00 92.50 127 ILE A C 1
ATOM 1029 O O . ILE A 1 127 ? 15.170 14.014 -9.010 1.00 92.50 127 ILE A O 1
ATOM 1033 N N . ILE A 1 128 ? 15.395 13.444 -6.852 1.00 92.81 128 ILE A N 1
ATOM 1034 C CA . ILE A 1 128 ? 16.865 13.389 -6.882 1.00 92.81 128 ILE A CA 1
ATOM 1035 C C . ILE A 1 128 ? 17.340 12.327 -7.881 1.00 92.81 128 ILE A C 1
ATOM 1037 O O . ILE A 1 128 ? 18.230 12.600 -8.685 1.00 92.81 128 ILE A O 1
ATOM 1041 N N . ILE A 1 129 ? 16.718 11.142 -7.883 1.00 91.12 129 ILE A N 1
ATOM 1042 C CA . ILE A 1 129 ? 17.056 10.073 -8.835 1.00 91.12 129 ILE A CA 1
ATOM 1043 C C . ILE A 1 129 ? 16.770 10.525 -10.275 1.00 91.12 129 ILE A C 1
ATOM 1045 O O . ILE A 1 129 ? 17.626 10.373 -11.146 1.00 91.12 129 ILE A O 1
ATOM 1049 N N . LEU A 1 130 ? 15.610 11.135 -10.534 1.00 90.19 130 LEU A N 1
ATOM 1050 C CA . LEU A 1 130 ? 15.263 11.658 -11.861 1.00 90.19 130 LEU A CA 1
ATOM 1051 C C . LEU A 1 130 ? 16.201 12.787 -12.311 1.00 90.19 130 LEU A C 1
ATOM 1053 O O . LEU A 1 130 ? 16.611 12.810 -13.466 1.00 90.19 130 LEU A O 1
ATOM 1057 N N . ALA A 1 131 ? 16.591 13.685 -11.407 1.00 90.50 131 ALA A N 1
ATOM 1058 C CA . ALA A 1 131 ? 17.557 14.738 -11.702 1.00 90.50 131 ALA A CA 1
ATOM 1059 C C . ALA A 1 131 ? 18.931 14.146 -12.041 1.00 90.50 131 ALA A C 1
ATOM 1061 O O . ALA A 1 131 ? 19.561 14.580 -12.999 1.00 90.50 131 ALA A O 1
ATOM 1062 N N . SER A 1 132 ? 19.374 13.116 -11.311 1.00 88.12 132 SER A N 1
ATOM 1063 C CA . SER A 1 132 ? 20.633 12.423 -11.611 1.00 88.12 132 SER A CA 1
ATOM 1064 C C . SER A 1 132 ? 20.603 11.717 -12.971 1.00 88.12 132 SER A C 1
ATOM 1066 O O . SER A 1 132 ? 21.584 11.761 -13.712 1.00 88.12 132 SER A O 1
ATOM 1068 N N . ASN A 1 133 ? 19.446 11.164 -13.352 1.00 88.38 133 ASN A N 1
ATOM 1069 C CA . ASN A 1 133 ? 19.247 10.534 -14.652 1.00 88.38 133 ASN A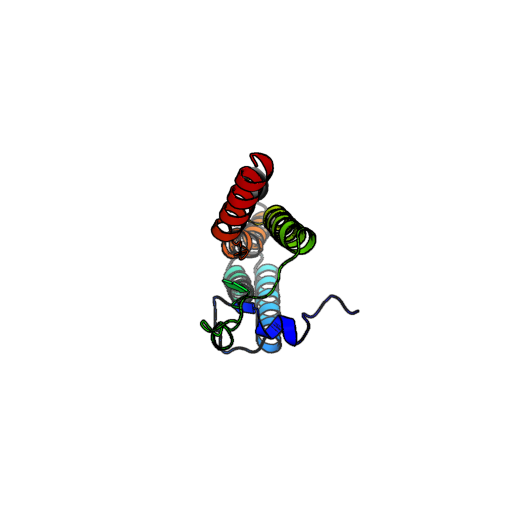 CA 1
ATOM 1070 C C . ASN A 1 133 ? 19.421 11.508 -15.825 1.00 88.38 133 ASN A C 1
ATOM 1072 O O . ASN A 1 133 ? 19.887 11.092 -16.881 1.00 88.38 133 ASN A O 1
ATOM 1076 N N . MET A 1 134 ? 19.124 12.801 -15.646 1.00 84.38 134 MET A N 1
ATOM 1077 C CA . MET A 1 134 ? 19.361 13.802 -16.696 1.00 84.38 134 MET A CA 1
ATOM 1078 C C . MET A 1 134 ? 20.844 13.923 -17.077 1.00 84.38 134 MET A C 1
ATOM 1080 O O . MET A 1 134 ? 21.147 14.335 -18.193 1.00 84.38 134 MET A O 1
ATOM 1084 N N . PHE A 1 135 ? 21.759 13.560 -16.173 1.00 83.38 135 PHE A N 1
ATOM 1085 C CA . PHE A 1 135 ? 23.200 13.609 -16.414 1.00 83.38 135 PHE A CA 1
ATOM 1086 C C . PHE A 1 135 ? 23.768 12.280 -16.925 1.00 83.38 135 PHE A C 1
ATOM 1088 O O . PHE A 1 135 ? 24.694 12.29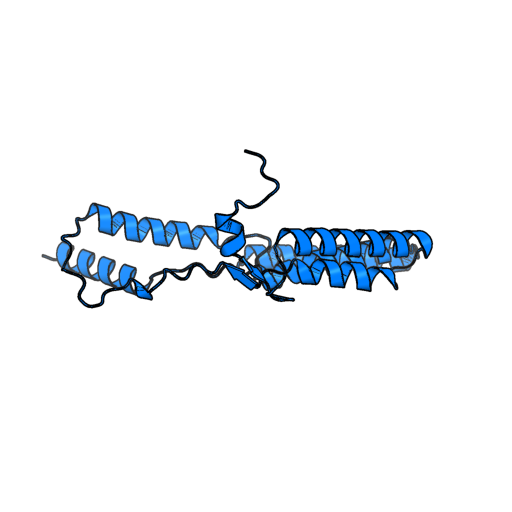6 -17.731 1.00 83.38 135 PHE A O 1
ATOM 1095 N N . SER A 1 136 ? 23.238 11.139 -16.470 1.00 80.62 136 SER A N 1
ATOM 1096 C CA . SER A 1 136 ? 23.757 9.805 -16.820 1.00 80.62 136 SER A CA 1
ATOM 1097 C C . SER A 1 136 ? 23.006 9.109 -17.963 1.00 80.62 136 SER A C 1
ATOM 1099 O O . SER A 1 136 ? 23.538 8.175 -18.557 1.00 80.62 136 SER A O 1
ATOM 1101 N N . ASN A 1 137 ? 21.789 9.559 -18.293 1.00 80.44 137 ASN A N 1
ATOM 1102 C CA . ASN A 1 137 ? 20.889 8.974 -19.296 1.00 80.44 137 ASN A CA 1
ATOM 1103 C C . ASN A 1 137 ? 20.694 7.448 -19.150 1.00 80.44 137 ASN A C 1
ATOM 1105 O O . ASN A 1 137 ? 20.560 6.707 -20.125 1.00 80.44 137 ASN A O 1
ATOM 1109 N N . GLU A 1 138 ? 20.689 6.956 -17.911 1.00 83.94 138 GLU A N 1
ATOM 1110 C CA . GLU A 1 138 ? 20.543 5.531 -17.618 1.00 83.94 138 GLU A CA 1
ATOM 1111 C C . GLU A 1 138 ? 19.075 5.093 -17.645 1.00 83.94 138 GLU A C 1
ATOM 1113 O O . GLU A 1 138 ? 18.275 5.412 -16.766 1.00 83.94 138 GLU A O 1
ATOM 1118 N N . GLN A 1 139 ? 18.695 4.278 -18.624 1.00 84.69 139 GLN A N 1
ATOM 1119 C CA . GLN A 1 139 ? 17.304 3.831 -18.771 1.00 84.69 139 GLN A CA 1
ATOM 1120 C C . GLN A 1 139 ? 16.793 3.014 -17.563 1.00 84.69 139 GLN A C 1
ATOM 1122 O O . GLN A 1 139 ? 15.599 3.013 -17.253 1.00 84.69 139 GLN A O 1
ATOM 1127 N N . LEU A 1 140 ? 17.705 2.386 -16.814 1.00 87.06 140 LEU A N 1
ATOM 1128 C CA . LEU A 1 140 ? 17.409 1.602 -15.613 1.00 87.06 140 LEU A CA 1
ATOM 1129 C C . LEU A 1 140 ? 16.837 2.443 -14.465 1.00 87.06 140 LEU A C 1
ATOM 1131 O O . LEU A 1 140 ? 15.913 1.989 -13.786 1.00 87.06 140 LEU A O 1
ATOM 1135 N N . SER A 1 141 ? 17.317 3.673 -14.255 1.00 87.50 141 SER A N 1
ATOM 1136 C CA . SER A 1 141 ? 16.792 4.512 -13.170 1.00 87.50 141 SER A CA 1
ATOM 1137 C C . SER A 1 141 ? 15.361 4.971 -13.450 1.00 87.50 141 SER A C 1
ATOM 1139 O O . SER A 1 141 ? 14.560 5.061 -12.523 1.00 87.50 141 SER A O 1
ATOM 1141 N N . LEU A 1 142 ? 14.999 5.176 -14.724 1.00 90.12 142 LEU A N 1
ATOM 1142 C CA . LEU A 1 142 ? 13.617 5.459 -15.127 1.00 90.12 142 LEU A CA 1
ATOM 1143 C C . LEU A 1 142 ? 12.686 4.276 -14.834 1.00 90.12 142 LEU A C 1
ATOM 1145 O O . LEU A 1 142 ? 11.601 4.471 -14.286 1.00 90.12 142 LEU A O 1
ATOM 1149 N N . ILE A 1 143 ? 13.119 3.048 -15.141 1.00 92.00 143 ILE A N 1
ATOM 1150 C CA . ILE A 1 143 ? 12.368 1.823 -14.822 1.00 92.00 143 ILE A CA 1
ATOM 1151 C C . ILE A 1 143 ? 12.178 1.693 -13.306 1.00 92.00 143 ILE A C 1
ATOM 1153 O O . ILE A 1 143 ? 11.074 1.401 -12.841 1.00 92.00 143 ILE A O 1
ATOM 1157 N N . LEU A 1 144 ? 13.231 1.937 -12.525 1.00 91.50 144 LEU A N 1
ATOM 1158 C CA . LEU A 1 144 ? 13.182 1.850 -11.067 1.00 91.50 144 LEU A CA 1
ATOM 1159 C C . LEU A 1 144 ? 12.197 2.868 -10.482 1.00 91.50 144 LEU A C 1
ATOM 1161 O O . LEU A 1 144 ? 11.296 2.482 -9.737 1.00 91.50 144 LEU A O 1
ATOM 1165 N N . VAL A 1 145 ? 12.322 4.146 -10.854 1.00 93.12 145 VAL A N 1
ATOM 1166 C CA . VAL A 1 145 ? 11.437 5.216 -10.367 1.00 93.12 145 VAL A CA 1
ATOM 1167 C C . VAL A 1 145 ? 9.982 4.929 -10.730 1.00 93.12 145 VAL A C 1
ATOM 1169 O O . VAL A 1 145 ? 9.107 5.041 -9.869 1.00 93.12 145 VAL A O 1
ATOM 1172 N N . ALA A 1 146 ? 9.718 4.504 -11.970 1.00 92.69 146 ALA A N 1
ATOM 1173 C CA . ALA A 1 146 ? 8.370 4.176 -12.421 1.00 92.69 146 ALA A CA 1
ATOM 1174 C C . ALA A 1 146 ? 7.749 3.053 -11.577 1.00 92.69 146 ALA A C 1
ATOM 1176 O O . ALA A 1 146 ? 6.630 3.203 -11.085 1.00 92.69 146 ALA A O 1
ATOM 1177 N N . ASN A 1 147 ? 8.478 1.955 -11.357 1.00 94.06 147 ASN A N 1
ATOM 1178 C CA . ASN A 1 147 ? 7.980 0.833 -10.562 1.00 94.06 147 ASN A CA 1
ATOM 1179 C C . ASN A 1 147 ? 7.776 1.197 -9.093 1.00 94.06 147 ASN A C 1
ATOM 1181 O O . ASN A 1 147 ? 6.755 0.819 -8.524 1.00 94.06 147 ASN A O 1
ATOM 1185 N N . VAL A 1 148 ? 8.701 1.947 -8.482 1.00 92.62 148 VAL A N 1
ATOM 1186 C CA . VAL A 1 148 ? 8.546 2.406 -7.093 1.00 92.62 148 VAL A CA 1
ATOM 1187 C C . VAL A 1 148 ? 7.295 3.269 -6.960 1.00 92.62 148 VAL A C 1
ATOM 1189 O O . VAL A 1 148 ? 6.472 3.010 -6.084 1.00 92.62 148 VAL A O 1
ATOM 1192 N N . ALA A 1 149 ? 7.098 4.241 -7.852 1.00 93.44 149 ALA A N 1
ATOM 1193 C CA . ALA A 1 149 ? 5.918 5.099 -7.823 1.00 93.44 149 ALA A CA 1
ATOM 1194 C C . ALA A 1 149 ? 4.621 4.286 -7.984 1.00 93.44 149 ALA A C 1
ATOM 1196 O O . ALA A 1 149 ? 3.694 4.422 -7.187 1.00 93.44 149 ALA A O 1
ATOM 1197 N N . VAL A 1 150 ? 4.572 3.394 -8.977 1.00 93.94 150 VAL A N 1
ATOM 1198 C CA . VAL A 1 150 ? 3.388 2.583 -9.296 1.00 93.94 150 VAL A CA 1
ATOM 1199 C C . VAL A 1 150 ? 3.052 1.567 -8.215 1.00 93.94 150 VAL A C 1
ATOM 1201 O O . VAL A 1 150 ? 1.872 1.353 -7.935 1.00 93.94 150 VAL A O 1
ATOM 1204 N N . LEU A 1 151 ? 4.057 0.933 -7.612 1.00 92.38 151 LEU A N 1
ATOM 1205 C CA . LEU A 1 151 ? 3.840 -0.059 -6.569 1.00 92.38 151 LEU A CA 1
ATOM 1206 C C . LEU A 1 151 ? 3.479 0.598 -5.246 1.00 92.38 151 LEU A C 1
ATOM 1208 O O . LEU A 1 151 ? 2.596 0.098 -4.563 1.00 92.38 151 LEU A O 1
ATOM 1212 N N . LEU A 1 152 ? 4.122 1.708 -4.889 1.00 89.25 152 LEU A N 1
ATOM 1213 C CA . LEU A 1 152 ? 4.110 2.212 -3.520 1.00 89.25 152 LEU A CA 1
ATOM 1214 C C . LEU A 1 152 ? 3.060 3.311 -3.300 1.00 89.25 152 LEU A C 1
ATOM 1216 O O . LEU A 1 152 ? 2.357 3.290 -2.289 1.00 89.25 152 LEU A O 1
ATOM 1220 N N . TYR A 1 153 ? 2.891 4.240 -4.245 1.00 89.50 153 TYR A N 1
ATOM 1221 C CA . TYR A 1 153 ? 2.035 5.415 -4.027 1.00 89.50 153 TYR A CA 1
ATOM 1222 C C . TYR A 1 153 ? 0.549 5.093 -3.891 1.00 89.50 153 TYR A C 1
ATOM 1224 O O . TYR A 1 153 ? -0.070 5.656 -2.987 1.00 89.50 153 TYR A O 1
ATOM 1232 N N . PRO A 1 154 ? -0.048 4.187 -4.690 1.00 88.06 154 PRO A N 1
ATOM 1233 C CA . PRO A 1 154 ? -1.458 3.850 -4.525 1.00 88.06 154 PRO A CA 1
ATOM 1234 C C . PRO A 1 154 ? -1.807 3.406 -3.095 1.00 88.06 154 PRO A C 1
ATOM 1236 O O . PRO A 1 154 ? -2.833 3.825 -2.560 1.00 88.06 154 PRO A O 1
ATOM 1239 N N . HIS A 1 155 ? -0.917 2.654 -2.434 1.00 84.00 155 HIS A N 1
ATOM 1240 C CA . HIS A 1 155 ? -1.134 2.178 -1.061 1.00 84.00 155 HIS A CA 1
ATOM 1241 C C . HIS A 1 155 ? -1.105 3.292 -0.016 1.00 84.00 155 HIS A C 1
ATOM 1243 O O . HIS A 1 155 ? -1.789 3.173 0.998 1.00 84.00 155 HIS A O 1
ATOM 1249 N N . TRP A 1 156 ? -0.390 4.390 -0.275 1.00 84.38 156 TRP A N 1
ATOM 1250 C CA . TRP A 1 156 ? -0.352 5.551 0.622 1.00 84.38 156 TRP A CA 1
ATOM 1251 C C . TRP A 1 156 ? -1.710 6.254 0.738 1.00 84.38 156 TRP A C 1
ATOM 1253 O O . TRP A 1 156 ? -2.041 6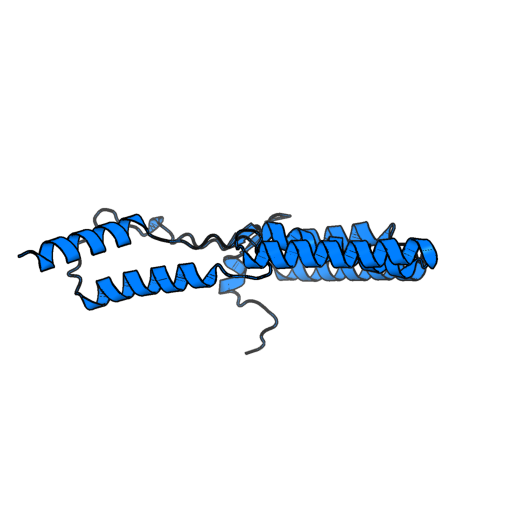.812 1.786 1.00 84.38 156 TRP A O 1
ATOM 1263 N N . PHE A 1 157 ? -2.504 6.202 -0.337 1.00 79.69 157 PHE A N 1
ATOM 1264 C CA . PHE A 1 157 ? -3.840 6.796 -0.406 1.00 79.69 157 PHE A CA 1
ATOM 1265 C C . PHE A 1 157 ? -4.949 5.807 -0.038 1.00 79.69 157 PHE A C 1
ATOM 1267 O O . PHE A 1 157 ? -5.958 6.205 0.540 1.00 79.69 157 PHE A O 1
ATOM 1274 N N . THR A 1 158 ? -4.799 4.521 -0.366 1.00 73.25 158 THR A N 1
ATOM 1275 C CA . THR A 1 158 ? -5.828 3.510 -0.067 1.00 73.25 158 THR A CA 1
ATOM 1276 C C . THR A 1 158 ? -5.696 2.900 1.325 1.00 73.25 158 THR A C 1
ATOM 1278 O O . THR A 1 158 ? -6.645 2.295 1.816 1.00 73.25 158 THR A O 1
ATOM 1281 N N . GLY A 1 159 ? -4.546 3.066 1.981 1.00 61.22 159 GLY A N 1
ATOM 1282 C CA . GLY A 1 159 ? -4.234 2.509 3.298 1.00 61.22 159 GLY A CA 1
ATOM 1283 C C . GLY A 1 159 ? -4.993 3.115 4.482 1.00 61.22 159 GLY A C 1
ATOM 1284 O O . GLY A 1 159 ? -4.694 2.737 5.612 1.00 61.22 159 GLY A O 1
ATOM 1285 N N . VAL A 1 160 ? -5.965 4.008 4.247 1.00 60.34 160 VAL A N 1
ATOM 1286 C CA . VAL A 1 160 ? -6.696 4.725 5.302 1.00 60.34 160 VAL A CA 1
ATOM 1287 C C . VAL A 1 160 ? -7.487 3.749 6.168 1.00 60.34 160 VAL A C 1
ATOM 1289 O O . VAL A 1 160 ? -8.558 3.252 5.794 1.00 60.34 160 VAL A O 1
ATOM 1292 N N . LYS A 1 161 ? -6.973 3.484 7.369 1.00 60.38 161 LYS A N 1
ATOM 1293 C CA . LYS A 1 161 ? -7.649 2.633 8.348 1.00 60.38 161 LYS A CA 1
ATOM 1294 C C . LYS A 1 161 ? -8.771 3.428 9.002 1.00 60.38 161 LYS A C 1
ATOM 1296 O O . LYS A 1 161 ? -8.550 4.265 9.865 1.00 60.38 161 LYS A O 1
ATOM 1301 N N . ARG A 1 162 ? -10.024 3.133 8.649 1.00 57.50 162 ARG A N 1
ATOM 1302 C CA . ARG A 1 162 ? -11.170 3.670 9.400 1.00 57.50 162 ARG A CA 1
ATOM 1303 C C . ARG A 1 162 ? -11.309 2.927 10.722 1.00 57.50 162 ARG A C 1
ATOM 1305 O O . ARG A 1 162 ? -11.965 1.891 10.803 1.00 57.50 162 ARG A O 1
ATOM 1312 N N . ILE A 1 163 ? -10.672 3.458 11.757 1.00 61.97 163 ILE A N 1
ATOM 1313 C CA . ILE A 1 163 ? -10.812 2.956 13.120 1.00 61.97 163 ILE A CA 1
ATOM 1314 C C . ILE A 1 163 ? -12.172 3.401 13.657 1.00 61.97 163 ILE A C 1
ATOM 1316 O O . ILE A 1 163 ? -12.493 4.592 13.678 1.00 61.97 163 ILE A O 1
ATOM 1320 N N . MET A 1 164 ? -12.988 2.447 14.104 1.00 61.84 164 MET A N 1
ATOM 1321 C CA . MET A 1 164 ? -14.251 2.768 14.757 1.00 61.84 164 MET A CA 1
ATOM 1322 C C . MET A 1 164 ? -13.952 3.312 16.156 1.00 61.84 164 MET A C 1
ATOM 1324 O O . MET A 1 164 ? -13.598 2.564 17.063 1.00 61.84 164 MET A O 1
ATOM 1328 N N . THR A 1 165 ? -14.058 4.629 16.319 1.00 66.19 165 THR A N 1
ATOM 1329 C CA . THR A 1 165 ? -13.976 5.285 17.629 1.00 66.19 165 THR A CA 1
ATOM 1330 C C . THR A 1 165 ? -15.374 5.686 18.083 1.00 66.19 165 THR A C 1
ATOM 1332 O O . THR A 1 165 ? -16.227 6.032 17.267 1.00 66.19 165 THR A O 1
ATOM 1335 N N . THR A 1 166 ? -15.626 5.660 19.393 1.00 76.62 166 THR A N 1
ATOM 1336 C CA . THR A 1 166 ? -16.913 6.065 19.987 1.00 76.62 166 THR A CA 1
ATOM 1337 C C . THR A 1 166 ? -16.740 7.339 20.824 1.00 76.62 166 THR A C 1
ATOM 1339 O O . THR A 1 166 ? -16.842 7.294 22.055 1.00 76.62 166 THR A O 1
ATOM 1342 N N . PRO A 1 167 ? -16.445 8.499 20.200 1.00 76.75 167 PRO A N 1
ATOM 1343 C CA . PRO A 1 167 ? -16.105 9.727 20.924 1.00 76.75 167 PRO A CA 1
ATOM 1344 C C . PRO A 1 167 ? -17.254 10.233 21.805 1.00 76.75 167 PRO A C 1
ATOM 1346 O O . PRO A 1 167 ? -17.014 10.705 22.914 1.00 76.75 167 PRO A O 1
ATOM 1349 N N . MET A 1 168 ? -18.500 10.074 21.354 1.00 80.44 168 MET A N 1
ATOM 1350 C CA . MET A 1 168 ? -19.689 10.498 22.097 1.00 80.44 168 MET A CA 1
ATOM 1351 C C . MET A 1 168 ? -19.890 9.688 23.385 1.00 80.44 168 MET A C 1
ATOM 1353 O O . MET A 1 168 ? -20.203 10.261 24.425 1.00 80.44 168 MET A O 1
ATOM 1357 N N . LEU A 1 169 ? -19.653 8.371 23.345 1.00 84.31 169 LEU A N 1
ATOM 1358 C CA . LEU A 1 169 ? -19.705 7.522 24.538 1.00 84.31 169 LEU A CA 1
ATOM 1359 C C . LEU A 1 169 ? -18.618 7.929 25.538 1.00 84.31 169 LEU A C 1
ATOM 1361 O O . LEU A 1 169 ? -18.906 8.128 26.713 1.00 84.31 169 LEU A O 1
ATOM 1365 N N . VAL A 1 170 ? -17.387 8.137 25.063 1.00 85.25 170 VAL A N 1
ATOM 1366 C CA . VAL A 1 170 ? -16.273 8.580 25.916 1.00 85.25 170 VAL A CA 1
ATOM 1367 C C . VAL A 1 170 ? -16.565 9.933 26.569 1.00 85.25 170 VAL A C 1
ATOM 1369 O O . VAL A 1 170 ? -16.319 10.091 27.763 1.00 85.25 170 VAL A O 1
ATOM 1372 N N . SER A 1 171 ? -17.146 10.880 25.827 1.00 85.44 171 SER A N 1
ATOM 1373 C CA . SER A 1 171 ? -17.555 12.179 26.371 1.00 85.44 171 SER A CA 1
ATOM 1374 C C . SER A 1 171 ? -18.627 12.034 27.461 1.00 85.44 171 SER A C 1
ATOM 1376 O O . SER A 1 171 ? -18.478 12.611 28.538 1.00 85.44 171 SER A O 1
ATOM 1378 N N . LYS A 1 172 ? -19.650 11.191 27.253 1.00 87.88 172 LYS A N 1
ATOM 1379 C CA . LYS A 1 172 ? -20.680 10.906 28.271 1.00 87.88 172 LYS A CA 1
ATOM 1380 C C . LYS A 1 172 ? -20.088 10.306 29.552 1.00 87.88 172 LYS A C 1
ATOM 1382 O O . LYS A 1 172 ? -20.429 10.756 30.643 1.00 87.88 172 LYS A O 1
ATOM 1387 N N . ILE A 1 173 ? -19.170 9.343 29.433 1.00 87.88 173 ILE A N 1
ATOM 1388 C CA . ILE A 1 173 ? -18.492 8.726 30.588 1.00 87.88 173 ILE A CA 1
ATOM 1389 C C . ILE A 1 173 ? -17.673 9.769 31.361 1.00 87.88 173 ILE A C 1
ATOM 1391 O O . ILE A 1 173 ? -17.691 9.788 32.592 1.00 87.88 173 ILE A O 1
ATOM 1395 N N . GLN A 1 174 ? -16.966 10.656 30.656 1.00 87.75 174 GLN A N 1
ATOM 1396 C CA . GLN A 1 174 ? -16.189 11.730 31.281 1.00 87.75 174 GLN A CA 1
ATOM 1397 C C . GLN A 1 174 ? -17.080 12.737 32.014 1.00 87.75 174 GLN A C 1
ATOM 1399 O O . GLN A 1 174 ? -16.770 13.104 33.145 1.00 87.75 174 GLN A O 1
ATOM 1404 N N . LEU A 1 175 ? -18.202 13.143 31.411 1.00 88.56 175 LEU A N 1
ATOM 1405 C CA . LEU A 1 175 ? -19.182 14.019 32.057 1.00 88.56 175 LEU A CA 1
ATOM 1406 C C . LEU A 1 175 ? -19.746 13.378 33.327 1.00 88.56 175 LEU A C 1
ATOM 1408 O O . LEU A 1 175 ? -19.752 14.014 34.378 1.00 88.56 175 LEU A O 1
ATOM 1412 N N . PHE A 1 176 ? -20.132 12.103 33.258 1.00 88.12 176 PHE A N 1
ATOM 1413 C CA . PHE A 1 176 ? -20.618 11.358 34.417 1.00 88.12 176 PHE A CA 1
ATOM 1414 C C . PHE A 1 176 ? -19.572 11.292 35.539 1.00 88.12 176 PHE A C 1
ATOM 1416 O O . PHE A 1 176 ? -19.882 11.608 36.686 1.00 88.12 176 PHE A O 1
ATOM 1423 N N . LYS A 1 177 ? -18.307 10.981 35.211 1.00 86.44 177 LYS A N 1
ATOM 1424 C CA . LYS A 1 177 ? -17.193 11.003 36.177 1.00 86.44 177 LYS A CA 1
ATOM 1425 C C . LYS A 1 177 ? -16.995 12.382 36.816 1.00 86.44 177 LYS A C 1
ATOM 1427 O O . LYS A 1 177 ? -16.693 12.455 38.004 1.00 86.44 177 LYS A O 1
ATOM 1432 N N . ASN A 1 178 ? -17.152 13.460 36.050 1.00 87.75 178 ASN A N 1
ATOM 1433 C CA . ASN A 1 178 ? -16.994 14.823 36.558 1.00 87.75 178 ASN A CA 1
ATOM 1434 C C . ASN A 1 178 ? -18.125 15.225 37.512 1.00 87.75 178 ASN A C 1
ATOM 1436 O O . ASN A 1 178 ? -17.858 15.900 38.501 1.00 87.75 178 ASN A O 1
ATOM 1440 N N . VAL A 1 179 ? -19.363 14.800 37.240 1.00 89.12 179 VAL A N 1
ATOM 1441 C CA . VAL A 1 179 ? -20.512 15.039 38.129 1.00 89.12 179 VAL A CA 1
ATOM 1442 C C . VAL A 1 179 ? -20.363 14.249 39.430 1.00 89.12 179 VAL A C 1
ATOM 1444 O O . VAL A 1 179 ? -20.497 14.821 40.504 1.00 89.12 179 VAL A O 1
ATOM 1447 N N . LEU A 1 180 ? -19.991 12.970 39.351 1.00 83.75 180 LEU A N 1
ATOM 1448 C CA . LEU A 1 180 ? -19.783 12.109 40.524 1.00 83.75 180 LEU A CA 1
ATOM 1449 C C . LEU A 1 180 ? -18.627 12.543 41.430 1.00 83.75 180 LEU A C 1
ATOM 1451 O O . LEU A 1 180 ? -18.626 12.196 42.598 1.00 83.75 180 LEU A O 1
ATOM 1455 N N . LYS A 1 181 ? -17.629 13.259 40.898 1.00 79.94 181 LYS A N 1
ATOM 1456 C CA . LYS A 1 181 ? -16.539 13.842 41.697 1.00 79.94 181 LYS A CA 1
ATOM 1457 C C . LYS A 1 181 ? -16.929 15.137 42.419 1.00 79.94 181 LYS A C 1
ATOM 1459 O O . LYS A 1 181 ? -16.161 15.589 43.259 1.00 79.94 181 LYS A O 1
ATOM 1464 N N . LYS A 1 182 ? -18.031 15.779 42.016 1.00 64.19 182 LYS A N 1
ATOM 1465 C CA . LYS A 1 182 ? -18.522 17.040 42.597 1.00 64.19 182 LYS A CA 1
ATOM 1466 C C . LYS A 1 182 ? -19.582 16.835 43.687 1.00 64.19 182 LYS A C 1
ATOM 1468 O O . LYS A 1 182 ? -19.912 17.809 44.356 1.00 64.19 182 LYS A O 1
ATOM 1473 N N . LEU A 1 183 ? -20.119 15.622 43.807 1.00 52.19 183 LEU A N 1
ATOM 1474 C CA . LEU A 1 183 ? -20.987 15.165 44.896 1.00 52.19 183 LEU A CA 1
ATOM 1475 C C . LEU A 1 183 ? -20.128 14.572 46.014 1.00 52.19 183 LEU A C 1
ATOM 1477 O O . LEU A 1 183 ? -20.506 14.770 47.185 1.00 52.19 183 LEU A O 1
#

Secondary structure (DSSP, 8-state):
--TTS--HHHHTTEEESS-TTS-HHHHHHHHHHHHHHHHHHHHHHTSSTTHHHHHHHHHHHH-EEEE-----GGG--TT-------HHHHHHHHHHHHHHHHTT--TT-TTSHHHHHHHHHHHHHHHHHHHHHHHH--HHHHHHHHHHHHHHHHHHHH--------HHHHHHHHHHHHHHTT-